Protein AF-A0A2D6MGB6-F1 (afdb_monomer_lite)

Structure (mmCIF, N/CA/C/O backbone):
data_AF-A0A2D6MGB6-F1
#
_entry.id   AF-A0A2D6MGB6-F1
#
loop_
_atom_site.group_PDB
_atom_site.id
_atom_site.type_symbol
_atom_site.label_atom_id
_atom_site.label_alt_id
_atom_site.label_comp_id
_atom_site.label_asym_id
_atom_site.label_entity_id
_atom_site.label_seq_id
_atom_site.pdbx_PDB_ins_code
_atom_site.Cartn_x
_atom_site.Cartn_y
_atom_site.Cartn_z
_atom_site.occupancy
_atom_site.B_iso_or_equiv
_atom_site.auth_seq_id
_atom_site.auth_comp_id
_atom_site.auth_asym_id
_atom_site.auth_atom_id
_atom_site.pdbx_PDB_model_num
ATOM 1 N N . MET A 1 1 ? 8.876 9.657 -14.699 1.00 86.25 1 MET A N 1
ATOM 2 C CA . MET A 1 1 ? 7.940 10.256 -13.731 1.00 86.25 1 MET A CA 1
ATOM 3 C C . MET A 1 1 ? 6.910 9.246 -13.276 1.00 86.25 1 MET A C 1
ATOM 5 O O . MET A 1 1 ? 6.260 8.621 -14.108 1.00 86.25 1 MET A O 1
ATOM 9 N N . ILE A 1 2 ? 6.767 9.109 -11.962 1.00 90.69 2 ILE A N 1
ATOM 10 C CA . ILE A 1 2 ? 5.766 8.272 -11.304 1.00 90.69 2 ILE A CA 1
ATOM 11 C C . ILE A 1 2 ? 4.717 9.184 -10.659 1.00 90.69 2 ILE A C 1
ATOM 13 O O . ILE A 1 2 ? 5.012 10.296 -10.217 1.00 90.69 2 ILE A O 1
ATOM 17 N N . GLU A 1 3 ? 3.475 8.726 -10.627 1.00 93.56 3 GLU A N 1
ATOM 18 C CA . GLU A 1 3 ? 2.348 9.400 -9.997 1.00 93.56 3 GLU A CA 1
ATOM 19 C C . GLU A 1 3 ? 1.870 8.583 -8.793 1.00 93.56 3 GLU A C 1
ATOM 21 O O . GLU A 1 3 ? 1.722 7.366 -8.899 1.00 93.56 3 GLU A O 1
ATOM 26 N N . LEU A 1 4 ? 1.596 9.245 -7.669 1.00 95.00 4 LEU A N 1
ATOM 27 C CA . LEU A 1 4 ? 0.911 8.663 -6.516 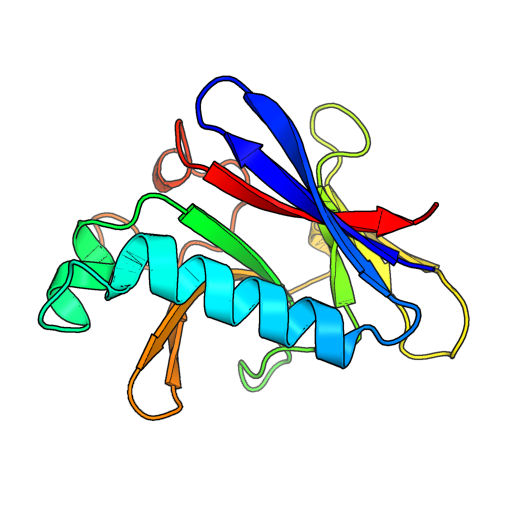1.00 95.00 4 LEU A CA 1
ATOM 28 C C . LEU A 1 4 ? -0.589 8.914 -6.653 1.00 95.00 4 LEU A C 1
ATOM 30 O O . LEU A 1 4 ? -1.030 10.049 -6.845 1.00 95.00 4 LEU A O 1
ATOM 34 N N . TRP A 1 5 ? -1.363 7.850 -6.515 1.00 94.81 5 TRP A N 1
ATOM 35 C CA . TRP A 1 5 ? -2.810 7.856 -6.614 1.00 94.81 5 TRP A CA 1
ATOM 36 C C . TRP A 1 5 ? -3.439 7.261 -5.359 1.00 94.81 5 TRP A C 1
ATOM 38 O O . TRP A 1 5 ? -2.858 6.396 -4.705 1.00 94.81 5 TRP A O 1
ATOM 48 N N . ILE A 1 6 ? -4.666 7.684 -5.076 1.00 94.44 6 ILE A N 1
ATOM 49 C CA . ILE A 1 6 ? -5.562 7.025 -4.129 1.00 94.44 6 ILE A CA 1
ATOM 50 C C . ILE A 1 6 ? -6.790 6.531 -4.874 1.00 94.44 6 ILE A C 1
ATOM 52 O O . ILE A 1 6 ? -7.286 7.204 -5.778 1.00 94.44 6 ILE A O 1
ATOM 56 N N . ARG A 1 7 ? -7.269 5.344 -4.512 1.00 92.62 7 ARG A N 1
ATOM 57 C CA . ARG A 1 7 ? -8.592 4.856 -4.886 1.00 92.62 7 ARG A CA 1
ATOM 58 C C . ARG A 1 7 ? -9.461 4.825 -3.644 1.00 92.62 7 ARG A C 1
ATOM 60 O O . ARG A 1 7 ? -9.036 4.258 -2.645 1.00 92.62 7 ARG A O 1
ATOM 67 N N . ASP A 1 8 ? -10.638 5.429 -3.715 1.00 90.25 8 ASP A N 1
ATOM 68 C CA . ASP A 1 8 ? -11.595 5.434 -2.613 1.00 90.25 8 ASP A CA 1
ATOM 69 C C . ASP A 1 8 ? -12.415 4.131 -2.532 1.00 90.25 8 ASP A C 1
ATOM 71 O O . ASP A 1 8 ? -12.342 3.251 -3.399 1.00 90.25 8 ASP A O 1
ATOM 75 N N . GLU A 1 9 ? -13.234 4.024 -1.486 1.00 86.44 9 GLU A N 1
ATOM 76 C CA . GLU A 1 9 ? -14.155 2.908 -1.232 1.00 86.44 9 GLU A CA 1
ATOM 77 C C . GLU A 1 9 ? -15.225 2.702 -2.326 1.00 86.44 9 GLU A C 1
ATOM 79 O O . GLU A 1 9 ? -15.753 1.596 -2.476 1.00 86.44 9 GLU A O 1
ATOM 84 N N . TYR A 1 10 ? -15.509 3.732 -3.132 1.00 85.69 10 TYR A N 1
ATOM 85 C CA . TYR A 1 10 ? -16.427 3.686 -4.280 1.00 85.69 10 TYR A CA 1
ATOM 86 C C . TYR A 1 10 ? -15.712 3.336 -5.590 1.00 85.69 10 TYR A C 1
ATOM 88 O O . TYR A 1 10 ? -16.338 3.215 -6.647 1.00 85.69 10 TYR A O 1
ATOM 96 N N . GLY A 1 11 ? -14.396 3.147 -5.532 1.00 84.25 11 GLY A N 1
ATOM 97 C CA . GLY A 1 11 ? -13.557 2.791 -6.654 1.00 84.25 11 GLY A CA 1
ATOM 98 C C . GLY A 1 11 ? -13.128 3.964 -7.533 1.00 84.25 11 GLY A C 1
ATOM 99 O O . GLY A 1 11 ? -12.523 3.696 -8.576 1.00 84.25 11 GLY A O 1
ATOM 100 N N . GLN A 1 12 ? -13.394 5.212 -7.142 1.00 87.94 12 GLN A N 1
ATOM 101 C CA . GLN A 1 12 ? -12.908 6.401 -7.840 1.00 87.94 12 GLN A CA 1
ATOM 102 C C . GLN A 1 12 ? -11.436 6.623 -7.514 1.00 87.94 12 GLN A C 1
ATOM 104 O O . GLN A 1 12 ? -11.017 6.474 -6.371 1.00 87.94 12 GLN A O 1
ATOM 109 N N . ALA A 1 13 ? -10.642 6.967 -8.528 1.00 91.25 13 ALA A N 1
ATOM 110 C CA . ALA A 1 13 ? -9.214 7.197 -8.367 1.00 91.25 13 ALA A CA 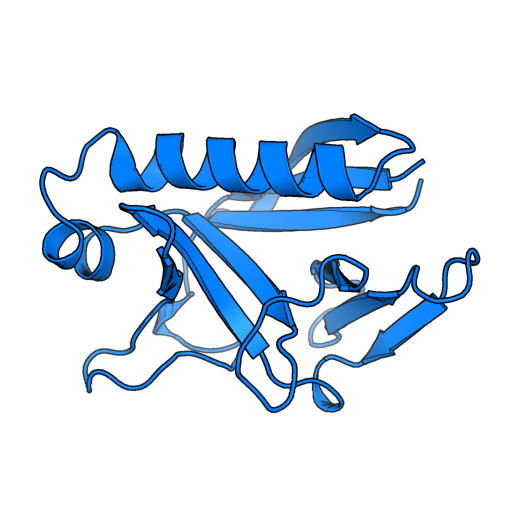1
ATOM 111 C C . ALA A 1 13 ? -8.864 8.669 -8.594 1.00 91.25 13 ALA A C 1
ATOM 113 O O . ALA A 1 13 ? -9.305 9.266 -9.578 1.00 91.25 13 ALA A O 1
ATOM 114 N N . SER A 1 14 ? -8.026 9.227 -7.726 1.00 92.81 14 SER A N 1
ATOM 115 C CA . SER A 1 14 ? -7.516 10.594 -7.831 1.00 92.81 14 SER A CA 1
ATOM 116 C C . SER A 1 14 ? -5.997 10.635 -7.663 1.00 92.81 14 SER A C 1
ATOM 118 O O . SER A 1 14 ? -5.394 9.765 -7.034 1.00 92.81 14 SER A O 1
ATOM 120 N N . ILE A 1 15 ? -5.372 11.637 -8.282 1.00 94.19 15 ILE A N 1
ATOM 121 C CA . ILE A 1 15 ? -3.930 11.879 -8.178 1.00 94.19 15 ILE A CA 1
ATOM 122 C C . ILE A 1 15 ? -3.676 12.669 -6.902 1.00 94.19 15 ILE A C 1
ATOM 124 O O . ILE A 1 15 ? -4.294 13.714 -6.704 1.00 94.19 15 ILE A O 1
ATOM 128 N N . ILE A 1 16 ? -2.737 12.198 -6.087 1.00 94.44 16 ILE A N 1
ATOM 129 C CA . ILE A 1 16 ? -2.229 12.935 -4.930 1.00 94.44 16 ILE A CA 1
ATOM 130 C C . ILE A 1 16 ? -1.011 13.757 -5.347 1.00 94.44 16 ILE A C 1
ATOM 132 O O . ILE A 1 16 ? -0.965 14.957 -5.096 1.00 94.44 16 ILE A O 1
ATOM 136 N N . ASP A 1 17 ? -0.031 13.127 -6.002 1.00 95.06 17 ASP A N 1
ATOM 137 C CA . ASP A 1 17 ? 1.239 13.781 -6.323 1.00 95.06 17 ASP A CA 1
ATOM 138 C C . ASP A 1 17 ? 1.972 13.131 -7.505 1.00 95.06 17 ASP A C 1
ATOM 140 O O . ASP A 1 17 ? 1.579 12.071 -7.996 1.00 95.06 17 ASP A O 1
ATOM 144 N N . ARG A 1 18 ? 3.050 13.769 -7.975 1.00 94.19 18 ARG A N 1
ATOM 145 C CA . ARG A 1 18 ? 3.908 13.292 -9.067 1.00 94.19 18 ARG A CA 1
ATOM 146 C C . ARG A 1 18 ? 5.372 13.619 -8.776 1.00 94.19 18 ARG A C 1
ATOM 148 O O . ARG A 1 18 ? 5.684 14.730 -8.362 1.00 94.19 18 ARG A O 1
ATOM 155 N N . SER A 1 19 ? 6.277 12.679 -9.034 1.00 91.00 19 SER A N 1
ATOM 156 C CA . SER A 1 19 ? 7.719 12.875 -8.833 1.00 91.00 19 SER A CA 1
ATOM 157 C C . SER A 1 19 ? 8.544 11.951 -9.725 1.00 91.00 19 SER A C 1
ATOM 159 O O . SER A 1 19 ? 8.080 10.891 -10.147 1.00 91.00 19 SER A O 1
ATOM 161 N N . ASP A 1 20 ? 9.794 12.333 -9.971 1.00 87.88 20 ASP A N 1
ATOM 162 C CA . ASP A 1 20 ? 10.825 11.441 -10.513 1.00 87.88 20 ASP A CA 1
ATOM 163 C C . ASP A 1 20 ? 11.635 10.739 -9.410 1.00 87.88 20 ASP A C 1
ATOM 165 O O . ASP A 1 20 ? 12.413 9.844 -9.718 1.00 87.88 20 ASP A O 1
ATOM 169 N N . ASP A 1 21 ? 11.434 11.113 -8.140 1.00 88.44 21 ASP A N 1
ATOM 170 C CA . ASP A 1 21 ? 12.003 10.443 -6.964 1.00 88.44 21 ASP A CA 1
ATOM 171 C C . ASP A 1 21 ? 10.957 9.507 -6.312 1.00 88.44 21 ASP A C 1
ATOM 173 O O . ASP A 1 21 ? 10.029 9.993 -5.646 1.00 88.44 21 ASP A O 1
ATOM 177 N N . PRO A 1 22 ? 11.100 8.176 -6.472 1.00 83.56 22 PRO A N 1
ATOM 178 C CA . PRO A 1 22 ? 10.234 7.166 -5.861 1.00 83.56 22 PRO A CA 1
ATOM 179 C C . PRO A 1 22 ? 10.210 7.236 -4.336 1.00 83.56 22 PRO A C 1
ATOM 181 O O . PRO A 1 22 ? 9.155 7.073 -3.727 1.00 83.56 22 PRO A O 1
ATOM 184 N N . SER A 1 23 ? 11.356 7.528 -3.713 1.00 87.12 23 SER A N 1
ATOM 185 C CA . SER A 1 23 ? 11.470 7.589 -2.254 1.00 87.12 23 SER A CA 1
ATOM 186 C C . SER A 1 23 ? 10.673 8.763 -1.694 1.00 87.12 23 SER A C 1
ATOM 188 O O . SER A 1 23 ? 10.016 8.636 -0.661 1.00 87.12 23 SER A O 1
ATOM 190 N N . ALA A 1 24 ? 10.681 9.905 -2.387 1.00 89.88 24 ALA A N 1
ATOM 191 C CA . ALA A 1 24 ? 9.854 11.050 -2.020 1.00 89.88 24 ALA A CA 1
ATOM 192 C C . ALA A 1 24 ? 8.353 10.744 -2.141 1.00 89.88 24 ALA A C 1
ATOM 194 O O . ALA A 1 24 ? 7.585 11.136 -1.264 1.00 89.88 24 ALA A O 1
ATOM 195 N N . LEU A 1 25 ? 7.924 10.028 -3.188 1.00 91.12 25 LEU A N 1
ATOM 196 C CA . LEU A 1 25 ? 6.519 9.626 -3.332 1.00 91.12 25 LEU A CA 1
ATOM 197 C C . LEU A 1 25 ? 6.099 8.600 -2.284 1.00 91.12 25 LEU A C 1
ATOM 199 O O . LEU A 1 25 ? 4.989 8.696 -1.771 1.00 91.12 25 LEU A O 1
ATOM 203 N N . PHE A 1 26 ? 6.975 7.655 -1.938 1.00 91.38 26 PHE A N 1
ATOM 204 C CA . PHE A 1 26 ? 6.703 6.701 -0.868 1.00 91.38 26 PHE A CA 1
ATOM 205 C C . PHE A 1 26 ? 6.518 7.413 0.477 1.00 91.38 26 PHE A C 1
ATOM 207 O O . PHE A 1 26 ? 5.563 7.126 1.189 1.00 91.38 26 PHE A O 1
ATOM 214 N N . ARG A 1 27 ? 7.368 8.400 0.801 1.00 91.88 27 ARG A N 1
ATOM 215 C CA . ARG A 1 27 ? 7.188 9.233 2.005 1.00 91.88 27 ARG A CA 1
ATOM 216 C C . ARG A 1 27 ? 5.841 9.950 2.000 1.00 91.88 27 ARG A C 1
ATOM 218 O O . ARG A 1 27 ? 5.110 9.824 2.966 1.00 91.88 27 ARG A O 1
ATOM 225 N N . LYS A 1 28 ? 5.459 10.581 0.885 1.00 93.44 28 LYS A N 1
ATOM 226 C CA . LYS A 1 28 ? 4.134 11.215 0.755 1.00 93.44 28 LYS A CA 1
ATOM 227 C C . LYS A 1 28 ? 2.979 10.225 0.901 1.00 93.44 28 LYS A C 1
ATOM 229 O O . LYS A 1 28 ? 1.932 10.581 1.427 1.00 93.44 28 LYS A O 1
ATOM 234 N N . ALA A 1 29 ? 3.150 8.993 0.423 1.00 93.94 29 ALA A N 1
ATOM 235 C CA . ALA A 1 29 ? 2.164 7.940 0.622 1.00 93.94 29 ALA A CA 1
ATOM 236 C C . ALA A 1 29 ? 2.040 7.575 2.109 1.00 93.94 29 ALA A C 1
ATOM 238 O O . ALA A 1 29 ? 0.925 7.435 2.598 1.00 93.94 29 ALA A O 1
ATOM 239 N N . MET A 1 30 ? 3.160 7.485 2.833 1.00 93.00 30 MET A N 1
ATOM 240 C CA . MET A 1 30 ? 3.162 7.260 4.280 1.00 93.00 30 MET A CA 1
ATOM 241 C C . MET A 1 30 ? 2.521 8.417 5.044 1.00 93.00 30 MET A C 1
ATOM 243 O O . MET A 1 30 ? 1.610 8.156 5.820 1.00 93.00 30 MET A O 1
ATOM 247 N N . ASP A 1 31 ? 2.905 9.664 4.755 1.00 92.12 31 ASP A N 1
ATOM 248 C CA . ASP A 1 31 ? 2.291 10.858 5.352 1.00 92.12 31 ASP A CA 1
ATOM 249 C C . ASP A 1 31 ? 0.765 10.816 5.155 1.00 92.12 31 ASP A C 1
ATOM 251 O O . ASP A 1 31 ? -0.008 11.002 6.089 1.00 92.12 31 ASP A O 1
ATOM 255 N N . LYS A 1 32 ? 0.310 10.441 3.951 1.00 92.25 32 LYS A N 1
ATOM 256 C CA . LYS A 1 32 ? -1.119 10.311 3.655 1.00 92.25 32 LYS A CA 1
ATOM 257 C C . LYS A 1 32 ? -1.810 9.189 4.438 1.00 92.25 32 LYS A C 1
ATOM 259 O O . LYS A 1 32 ? -2.978 9.340 4.786 1.00 92.25 32 LYS A O 1
ATOM 264 N N . LEU A 1 33 ? -1.146 8.057 4.676 1.00 91.31 33 LEU A N 1
ATOM 265 C CA . LEU A 1 33 ? -1.695 6.992 5.526 1.00 91.31 33 LEU A CA 1
ATOM 266 C C . LEU A 1 33 ? -1.824 7.452 6.975 1.00 91.31 33 LEU A C 1
ATOM 268 O O . LEU A 1 33 ? -2.812 7.125 7.626 1.00 91.31 33 LEU A O 1
ATOM 272 N N . GLU A 1 34 ? -0.833 8.190 7.467 1.00 89.31 34 GLU A N 1
ATOM 273 C CA . GLU A 1 34 ? -0.831 8.735 8.821 1.00 89.31 34 GLU A CA 1
ATOM 274 C C . GLU A 1 34 ? -1.956 9.765 8.993 1.00 89.31 34 GLU A C 1
ATOM 276 O O . GLU A 1 34 ? -2.748 9.641 9.925 1.00 89.31 34 GLU A O 1
ATOM 281 N N . ASP A 1 35 ? -2.135 10.676 8.036 1.00 88.62 35 ASP A N 1
ATOM 282 C CA . ASP A 1 35 ? -3.251 11.630 8.037 1.00 88.62 35 ASP A CA 1
ATOM 283 C C . ASP A 1 35 ? -4.626 10.931 8.053 1.00 88.62 35 ASP A C 1
ATOM 285 O O . ASP A 1 35 ? -5.553 11.354 8.741 1.00 88.62 35 ASP A O 1
ATOM 289 N N . GLU A 1 36 ? -4.792 9.852 7.280 1.00 87.12 36 GLU A N 1
ATOM 290 C CA . GLU A 1 36 ? -6.080 9.152 7.165 1.00 87.12 36 GLU A CA 1
ATOM 291 C C . GLU A 1 36 ? -6.383 8.248 8.370 1.00 87.12 36 GLU A C 1
ATOM 293 O O . GLU A 1 36 ? -7.541 8.127 8.776 1.00 87.12 36 GLU A O 1
ATOM 298 N N . ASN A 1 37 ? -5.365 7.592 8.936 1.00 87.56 37 ASN A N 1
ATOM 299 C CA . ASN A 1 37 ? -5.559 6.531 9.928 1.00 87.56 37 ASN A CA 1
ATOM 300 C C . ASN A 1 37 ? -5.109 6.903 11.345 1.00 87.56 37 ASN A C 1
ATOM 302 O O . ASN A 1 37 ? -5.661 6.368 12.306 1.00 87.56 37 ASN A O 1
ATOM 306 N N . LEU A 1 38 ? -4.096 7.759 11.487 1.00 77.19 38 LEU A N 1
ATOM 307 C CA . LEU A 1 38 ? -3.425 8.046 12.759 1.00 77.19 38 LEU A CA 1
ATOM 308 C C . LEU A 1 38 ? -3.805 9.408 13.342 1.00 77.19 38 LEU A C 1
ATOM 310 O O . LEU A 1 38 ? -3.820 9.539 14.562 1.00 77.19 38 LEU A O 1
ATOM 314 N N . ASP A 1 39 ? -4.219 10.374 12.520 1.00 68.69 39 ASP A N 1
ATOM 315 C CA . ASP A 1 39 ? -4.620 11.711 12.994 1.00 68.69 39 ASP A CA 1
ATOM 316 C C . ASP A 1 39 ? -5.842 11.665 13.949 1.00 68.69 39 ASP A C 1
ATOM 318 O O . ASP A 1 39 ? -6.050 12.554 14.773 1.00 68.69 39 ASP A O 1
ATOM 322 N N . ASN A 1 40 ? -6.618 10.569 13.909 1.00 57.53 40 ASN A N 1
ATOM 323 C CA . ASN A 1 40 ? -7.741 10.293 14.818 1.00 57.53 40 ASN A CA 1
ATOM 324 C C . ASN A 1 40 ? -7.497 9.153 15.832 1.00 57.53 40 ASN A C 1
ATOM 326 O O . ASN A 1 40 ? -8.371 8.901 16.666 1.00 57.53 40 ASN A O 1
ATOM 330 N N . ALA A 1 41 ? -6.370 8.435 15.772 1.00 58.28 41 ALA A N 1
ATOM 331 C CA . ALA A 1 41 ? -6.108 7.270 16.620 1.00 58.28 41 ALA A CA 1
ATOM 332 C C . ALA A 1 41 ? -5.087 7.617 17.714 1.00 58.28 41 ALA A C 1
ATOM 334 O O . ALA A 1 41 ? -3.949 7.974 17.429 1.00 58.28 41 ALA A O 1
ATOM 335 N N . LEU A 1 42 ? -5.470 7.488 18.988 1.00 56.75 42 LEU A N 1
ATOM 336 C CA . LEU A 1 42 ? -4.599 7.819 20.124 1.00 56.75 42 LEU A CA 1
ATOM 337 C C . LEU A 1 42 ? -3.526 6.740 20.366 1.00 56.75 42 LEU A C 1
ATOM 339 O O . LEU A 1 42 ? -2.582 6.978 21.121 1.00 56.75 42 LEU A O 1
ATOM 343 N N . THR A 1 43 ? -3.659 5.553 19.755 1.00 66.25 43 THR A N 1
ATOM 344 C CA . THR A 1 43 ? -2.740 4.413 19.918 1.00 66.25 43 THR A CA 1
ATOM 345 C C . THR A 1 43 ? -2.613 3.535 18.659 1.00 66.25 43 THR A C 1
ATOM 347 O O . THR A 1 43 ? -3.524 3.449 17.829 1.00 66.25 43 THR A O 1
ATOM 350 N N . ALA A 1 44 ? -1.505 2.788 18.546 1.00 65.94 44 ALA A N 1
ATOM 351 C CA . ALA A 1 44 ? -1.305 1.788 17.487 1.00 65.94 44 ALA A CA 1
ATOM 352 C C . ALA A 1 44 ? -2.400 0.699 17.482 1.00 65.94 44 ALA A C 1
ATOM 354 O O . ALA A 1 44 ? -2.824 0.250 16.420 1.00 65.94 44 ALA A O 1
ATOM 355 N N . GLU A 1 45 ? -2.916 0.312 18.654 1.00 69.75 45 GLU A N 1
ATOM 356 C CA . GLU A 1 45 ? -3.983 -0.692 18.763 1.00 69.75 45 GLU A CA 1
ATOM 357 C C . GLU A 1 45 ? -5.333 -0.179 18.226 1.00 69.75 45 GLU A C 1
ATOM 359 O O . GLU A 1 45 ? -6.112 -0.946 17.654 1.00 69.75 45 GLU A O 1
ATOM 364 N N . GLU A 1 46 ? -5.624 1.115 18.379 1.00 67.56 46 GLU A N 1
ATOM 365 C CA . GLU A 1 46 ? -6.802 1.738 17.763 1.00 67.56 46 GLU A CA 1
ATOM 366 C C . GLU A 1 46 ? -6.653 1.844 16.249 1.00 67.56 46 GLU A C 1
ATOM 368 O O . GLU A 1 46 ? -7.607 1.569 15.521 1.00 67.56 46 GLU A O 1
ATOM 373 N N . THR A 1 47 ? -5.445 2.155 15.779 1.00 68.25 47 THR A N 1
ATOM 374 C CA . THR A 1 47 ? -5.123 2.213 14.348 1.00 68.25 47 THR A CA 1
ATOM 375 C C . THR A 1 47 ? -5.309 0.851 13.688 1.00 68.25 47 THR A C 1
ATOM 377 O O . THR A 1 47 ? -5.912 0.766 12.625 1.00 68.25 47 THR A O 1
ATOM 380 N N . GLU A 1 48 ? -4.890 -0.241 14.341 1.00 68.19 48 GLU A N 1
ATOM 381 C CA . GLU A 1 48 ? -5.106 -1.609 13.842 1.00 68.19 48 GLU A CA 1
ATOM 382 C C . GLU A 1 48 ? -6.596 -1.968 13.686 1.00 68.19 48 GLU A C 1
ATOM 384 O O . GLU A 1 48 ? -6.938 -2.822 12.864 1.00 68.19 48 GLU A O 1
ATOM 389 N N . LYS A 1 49 ? -7.493 -1.322 14.442 1.00 71.31 49 LYS A N 1
ATOM 390 C CA . LYS A 1 49 ? -8.939 -1.602 14.420 1.00 71.31 49 LYS A CA 1
ATOM 391 C C . LYS A 1 49 ? -9.738 -0.642 13.533 1.00 71.31 49 LYS A C 1
ATOM 393 O O . LYS A 1 49 ? -10.741 -1.069 12.965 1.00 71.31 49 LYS A O 1
ATOM 398 N N . ASN A 1 50 ? -9.315 0.617 13.411 1.00 78.94 50 ASN A N 1
ATOM 399 C CA . ASN A 1 50 ? -10.126 1.708 12.852 1.00 78.94 50 ASN A CA 1
ATOM 400 C C . ASN A 1 50 ? -9.511 2.392 11.619 1.00 78.94 50 ASN A C 1
ATOM 402 O O . ASN A 1 50 ? -9.825 3.541 11.330 1.00 78.94 50 ASN A O 1
ATOM 406 N N . TRP A 1 51 ? -8.659 1.699 10.872 1.00 89.12 51 TRP A N 1
ATOM 407 C CA . TRP A 1 51 ? -8.068 2.228 9.642 1.00 89.12 51 TRP A CA 1
ATOM 408 C C . TRP A 1 51 ? -9.073 2.262 8.475 1.00 89.12 51 TRP A C 1
ATOM 410 O O . TRP A 1 51 ? -9.975 1.421 8.356 1.00 89.12 51 TRP A O 1
ATOM 420 N N . THR A 1 52 ? -8.908 3.232 7.582 1.00 89.69 52 THR A N 1
ATOM 421 C CA . THR A 1 52 ? -9.741 3.485 6.391 1.00 89.69 52 THR A CA 1
ATOM 422 C C . THR A 1 52 ? -8.942 3.382 5.094 1.00 89.69 52 THR A C 1
ATOM 424 O O . THR A 1 52 ? -9.514 3.052 4.053 1.00 89.69 52 THR A O 1
ATOM 427 N N . CYS A 1 53 ? -7.627 3.608 5.163 1.00 92.19 53 CYS A N 1
ATOM 428 C CA . CYS A 1 53 ? -6.724 3.624 4.020 1.00 92.19 53 CYS A CA 1
ATOM 429 C C . CYS A 1 53 ? -5.560 2.640 4.207 1.00 92.19 53 CYS A C 1
ATOM 431 O O . CYS A 1 53 ? -5.084 2.452 5.326 1.00 92.19 53 CYS A O 1
ATOM 433 N N . TYR A 1 54 ? -5.077 2.021 3.128 1.00 94.56 54 TYR A N 1
ATOM 434 C CA . TYR A 1 54 ? -3.879 1.177 3.170 1.00 94.56 54 TYR A CA 1
ATOM 435 C C . TYR A 1 54 ? -2.976 1.347 1.943 1.00 94.56 54 TYR A C 1
ATOM 437 O O . TYR A 1 54 ? -3.397 1.820 0.888 1.00 94.56 54 TYR A O 1
ATOM 445 N N . LEU A 1 55 ? -1.719 0.926 2.069 1.00 95.25 55 LEU A N 1
ATOM 446 C CA . LEU A 1 55 ? -0.753 0.860 0.976 1.00 95.25 55 LEU A CA 1
ATOM 447 C C . LEU A 1 55 ? -0.163 -0.550 0.885 1.00 95.25 55 LEU A C 1
ATOM 449 O O . LEU A 1 55 ? 0.505 -0.989 1.823 1.00 95.25 55 LEU A O 1
ATOM 453 N N . PRO A 1 56 ? -0.357 -1.260 -0.234 1.00 95.00 56 PRO A N 1
ATOM 454 C CA . PRO A 1 56 ? 0.369 -2.493 -0.490 1.00 95.00 56 PRO A CA 1
ATOM 455 C C . PRO A 1 56 ? 1.853 -2.227 -0.710 1.00 95.00 56 PRO A C 1
ATOM 457 O O . PRO A 1 56 ? 2.232 -1.379 -1.520 1.00 95.00 56 PRO A O 1
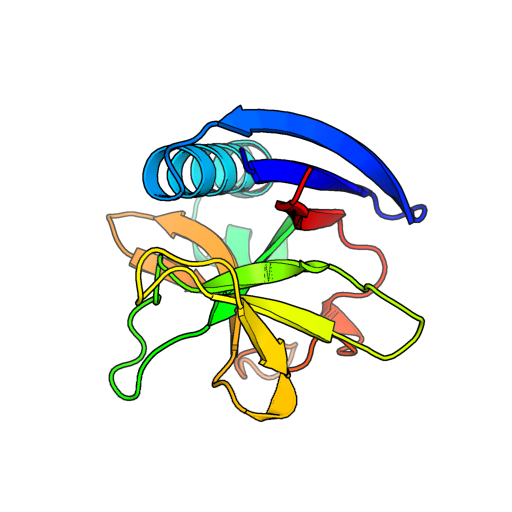ATOM 460 N N . VAL A 1 57 ? 2.685 -3.000 -0.025 1.00 94.88 57 VAL A N 1
ATOM 461 C CA . VAL A 1 57 ? 4.139 -2.974 -0.172 1.00 94.88 57 VAL A CA 1
ATOM 462 C C . VAL A 1 57 ? 4.671 -4.391 -0.293 1.00 94.88 57 VAL A C 1
ATOM 464 O O . VAL A 1 57 ? 4.103 -5.325 0.280 1.00 94.88 57 VAL A O 1
ATOM 467 N N . SER A 1 58 ? 5.777 -4.549 -1.013 1.00 94.75 58 SER A N 1
ATOM 468 C CA . SER A 1 58 ? 6.552 -5.781 -0.942 1.00 94.75 58 SER A CA 1
ATOM 469 C C . SER A 1 58 ? 7.598 -5.690 0.157 1.00 94.75 58 SER A C 1
ATOM 471 O O . SER A 1 58 ? 8.177 -4.619 0.375 1.00 94.75 58 SER A O 1
ATOM 473 N N . VAL A 1 59 ? 7.870 -6.818 0.798 1.00 93.81 59 VAL A N 1
ATOM 474 C CA . VAL A 1 59 ? 8.908 -6.945 1.817 1.00 93.81 59 VAL A CA 1
ATOM 475 C C . VAL A 1 59 ? 9.960 -7.970 1.419 1.00 93.81 59 VAL A C 1
ATOM 477 O O . VAL A 1 59 ? 9.707 -8.846 0.592 1.00 93.81 59 VAL A O 1
ATOM 480 N N . ASP A 1 60 ? 11.151 -7.843 1.993 1.00 92.50 60 ASP A N 1
ATOM 481 C CA . ASP A 1 60 ? 12.213 -8.833 1.854 1.00 92.50 60 ASP A CA 1
ATOM 482 C C . ASP A 1 60 ? 12.052 -10.000 2.852 1.00 92.50 60 ASP A C 1
ATOM 484 O O . ASP A 1 60 ? 11.129 -10.035 3.671 1.00 92.50 60 ASP A O 1
ATOM 488 N N . GLY A 1 61 ? 12.982 -10.961 2.816 1.00 87.25 61 GLY A N 1
ATOM 489 C CA . GLY A 1 61 ? 12.979 -12.113 3.727 1.00 87.25 61 GLY A CA 1
ATOM 490 C C . GLY A 1 61 ? 13.177 -11.765 5.211 1.00 87.25 61 GLY A C 1
ATOM 491 O O . GLY A 1 61 ? 12.942 -12.619 6.067 1.00 87.25 61 GLY A O 1
ATOM 492 N N . SER A 1 62 ? 13.589 -10.534 5.526 1.00 87.94 62 SER A N 1
ATOM 493 C CA . SER A 1 62 ? 13.684 -9.999 6.891 1.00 87.94 62 SER A CA 1
ATOM 494 C C . SER A 1 62 ? 12.387 -9.300 7.318 1.00 87.94 62 SER A C 1
ATOM 496 O O . SER A 1 62 ? 12.162 -9.069 8.507 1.00 87.94 62 SER A O 1
ATOM 498 N N . GLY A 1 63 ? 11.499 -9.009 6.364 1.00 85.62 63 GLY A N 1
ATOM 499 C CA . GLY A 1 63 ? 10.262 -8.274 6.575 1.00 85.62 63 GLY A CA 1
ATOM 500 C C . GLY A 1 63 ? 10.399 -6.761 6.419 1.00 85.62 63 GLY A C 1
ATOM 501 O O . GLY A 1 63 ? 9.457 -6.053 6.791 1.00 85.62 63 GLY A O 1
ATOM 502 N N . ASP A 1 64 ? 11.526 -6.283 5.892 1.00 90.00 64 ASP A N 1
ATOM 503 C CA . ASP A 1 64 ? 11.769 -4.874 5.605 1.00 90.00 64 ASP A CA 1
ATOM 504 C C . ASP A 1 64 ? 11.133 -4.479 4.270 1.00 90.00 64 ASP A C 1
ATOM 506 O O . ASP A 1 64 ? 11.077 -5.264 3.325 1.00 90.00 64 ASP A O 1
ATOM 510 N N . VAL A 1 65 ? 10.624 -3.248 4.191 1.00 91.19 65 VAL A N 1
ATOM 511 C CA . VAL A 1 65 ? 9.951 -2.735 2.989 1.00 91.19 65 VAL A CA 1
ATOM 512 C C . VAL A 1 65 ? 10.968 -2.467 1.881 1.00 91.19 65 VAL A C 1
ATOM 514 O O . VAL A 1 65 ? 11.926 -1.723 2.086 1.00 91.19 65 VAL A O 1
ATOM 517 N N . ILE A 1 66 ? 10.706 -3.003 0.688 1.00 91.88 66 ILE A N 1
ATOM 518 C CA . ILE A 1 66 ? 11.507 -2.752 -0.517 1.00 91.88 66 ILE A CA 1
ATOM 519 C C . ILE A 1 66 ? 10.948 -1.506 -1.217 1.00 91.88 66 ILE A C 1
ATOM 521 O O . ILE A 1 66 ? 9.893 -1.562 -1.847 1.00 91.88 66 ILE A O 1
ATOM 525 N N . LEU A 1 67 ? 11.634 -0.367 -1.086 1.00 88.75 67 LEU A N 1
ATOM 526 C CA . LEU A 1 67 ? 11.159 0.939 -1.577 1.00 88.75 67 LEU A CA 1
ATOM 527 C C . LEU A 1 67 ? 11.195 1.059 -3.107 1.00 88.75 67 LEU A C 1
ATOM 529 O O . LEU A 1 67 ? 10.496 1.887 -3.690 1.00 88.75 67 LEU A O 1
ATOM 533 N N . GLU A 1 68 ? 12.010 0.235 -3.757 1.00 89.69 68 GLU A N 1
ATOM 534 C CA . GLU A 1 68 ? 12.156 0.156 -5.207 1.00 89.69 68 GLU A CA 1
ATOM 535 C C . GLU A 1 68 ? 10.973 -0.551 -5.878 1.00 89.69 68 GLU A C 1
ATOM 537 O O . GLU A 1 68 ? 10.822 -0.465 -7.097 1.00 89.69 68 GLU A O 1
ATOM 542 N N . HIS A 1 69 ? 10.139 -1.238 -5.095 1.00 92.19 69 HIS A N 1
ATOM 543 C CA . HIS A 1 69 ? 8.938 -1.913 -5.557 1.00 92.19 69 HIS A CA 1
ATOM 544 C C . HIS A 1 69 ? 7.705 -1.087 -5.186 1.00 92.19 69 HIS A C 1
ATOM 546 O O . HIS A 1 69 ? 7.265 -1.043 -4.036 1.00 92.19 69 HIS A O 1
ATOM 552 N N . LEU A 1 70 ? 7.079 -0.477 -6.189 1.00 91.75 70 LEU A N 1
ATOM 553 C CA . LEU A 1 70 ? 5.897 0.359 -6.006 1.00 91.75 70 LEU A CA 1
ATOM 554 C C . LEU A 1 70 ? 4.641 -0.344 -6.508 1.00 91.75 70 LEU A C 1
ATOM 556 O O . LEU A 1 70 ? 4.523 -0.639 -7.697 1.00 91.75 70 LEU A O 1
ATOM 560 N N . TYR A 1 71 ? 3.671 -0.578 -5.626 1.00 92.69 71 TYR A N 1
ATOM 561 C CA . TYR A 1 71 ? 2.420 -1.222 -6.019 1.00 92.69 71 TYR A CA 1
ATOM 562 C C . TYR A 1 71 ? 1.686 -0.389 -7.067 1.00 92.69 71 TYR A C 1
ATOM 564 O O . TYR A 1 71 ? 1.322 0.758 -6.810 1.00 92.69 71 TYR A O 1
ATOM 572 N N . SER A 1 72 ? 1.440 -0.958 -8.246 1.00 89.88 72 SER A N 1
ATOM 573 C CA . SER A 1 72 ? 0.949 -0.184 -9.388 1.00 89.88 72 SER A CA 1
ATOM 574 C C . SER A 1 72 ? -0.578 -0.130 -9.524 1.00 89.88 72 SER A C 1
ATOM 576 O O . SER A 1 72 ? -1.133 0.425 -10.478 1.00 89.88 72 SER A O 1
ATOM 578 N N . GLY A 1 73 ? -1.276 -0.703 -8.541 1.00 84.25 73 GLY A N 1
ATOM 579 C CA . GLY A 1 73 ? -2.712 -0.911 -8.601 1.00 84.25 73 GLY A CA 1
ATOM 580 C C . GLY A 1 73 ? -3.075 -2.122 -9.459 1.00 84.25 73 GLY A C 1
ATOM 581 O O . GLY A 1 73 ? -2.249 -2.969 -9.793 1.00 84.25 73 GLY A O 1
ATOM 582 N N . SER A 1 74 ? -4.354 -2.207 -9.811 1.00 70.81 74 SER A N 1
ATOM 583 C CA . SER A 1 74 ? -4.844 -3.211 -10.750 1.00 70.81 74 SER A CA 1
ATOM 584 C C . SER A 1 74 ? -4.714 -2.665 -12.171 1.00 70.81 74 SER A C 1
ATOM 586 O O . SER A 1 74 ? -5.415 -1.725 -12.551 1.00 70.81 74 SER A O 1
ATOM 588 N N . SER A 1 75 ? -3.814 -3.253 -12.957 1.00 56.31 75 SER A N 1
ATOM 589 C CA . SER A 1 75 ? -3.665 -2.963 -14.389 1.00 56.31 75 SER A CA 1
ATOM 590 C C . SER A 1 75 ? -4.775 -3.621 -15.228 1.00 56.31 75 SER A C 1
ATOM 592 O O . SER A 1 75 ? -5.085 -3.178 -16.334 1.00 56.31 75 SER A O 1
ATOM 594 N N . SER A 1 76 ? -5.413 -4.671 -14.701 1.00 55.22 76 SER A N 1
ATOM 595 C CA . SER A 1 76 ? -6.600 -5.359 -15.237 1.00 55.22 76 SER A CA 1
ATOM 596 C C . SER A 1 76 ? -7.298 -6.135 -14.109 1.00 55.22 76 SER A C 1
ATOM 598 O O . SER A 1 76 ? -6.621 -6.484 -13.140 1.00 55.22 76 SER A O 1
ATOM 600 N N . PRO A 1 77 ? -8.605 -6.460 -14.202 1.00 54.09 77 PRO A N 1
ATOM 601 C CA . PRO A 1 77 ? -9.299 -7.220 -13.161 1.00 54.09 77 PRO A CA 1
ATOM 602 C C . PRO A 1 77 ? -8.540 -8.504 -12.795 1.00 54.09 77 PRO A C 1
ATOM 604 O O . PRO A 1 77 ? -8.291 -9.342 -13.659 1.00 54.09 77 PRO A O 1
ATOM 607 N N . GLY A 1 78 ? -8.139 -8.636 -11.527 1.00 57.44 78 GLY A N 1
ATOM 608 C CA . GLY A 1 78 ? -7.392 -9.794 -11.022 1.00 57.44 78 GLY A CA 1
ATOM 609 C C . GLY A 1 78 ? -5.895 -9.826 -11.355 1.00 57.44 78 GLY A C 1
ATOM 610 O O . GLY A 1 78 ? -5.224 -10.775 -10.965 1.00 57.44 78 GLY A O 1
ATOM 611 N N . ARG A 1 79 ? -5.350 -8.813 -12.043 1.00 69.50 79 ARG A N 1
ATOM 612 C CA . ARG A 1 79 ? -3.908 -8.667 -12.276 1.00 69.50 79 ARG A CA 1
ATOM 613 C C . ARG A 1 79 ? -3.363 -7.509 -11.451 1.00 69.50 79 ARG A C 1
ATOM 615 O O . ARG A 1 79 ? -3.738 -6.355 -11.666 1.00 69.50 79 ARG A O 1
ATOM 622 N N . TYR A 1 80 ? -2.471 -7.859 -10.534 1.00 80.69 80 TYR A N 1
ATOM 623 C CA . TYR A 1 80 ? -1.772 -6.946 -9.646 1.00 80.69 80 TYR A CA 1
ATOM 624 C C . TYR A 1 80 ? -0.274 -7.023 -9.933 1.00 80.69 80 TYR A C 1
ATOM 626 O O . TYR A 1 80 ? 0.295 -8.113 -10.050 1.00 80.69 80 TYR A O 1
ATOM 634 N N . ASP A 1 81 ? 0.358 -5.867 -10.072 1.00 89.25 81 ASP A N 1
ATOM 635 C CA . ASP A 1 81 ? 1.777 -5.761 -10.379 1.00 89.25 81 ASP A CA 1
ATOM 636 C C . ASP A 1 81 ? 2.433 -4.617 -9.609 1.00 89.25 81 ASP A C 1
ATOM 638 O O . ASP A 1 81 ? 1.798 -3.617 -9.265 1.00 89.25 81 ASP A O 1
ATOM 642 N N . PHE A 1 82 ? 3.723 -4.780 -9.342 1.00 91.19 82 PHE A N 1
ATOM 643 C CA . PHE A 1 82 ? 4.595 -3.744 -8.809 1.00 91.19 82 PHE A CA 1
ATOM 644 C C . PHE A 1 82 ? 5.447 -3.170 -9.939 1.00 91.19 82 PHE A C 1
ATOM 646 O O . PHE A 1 82 ? 5.921 -3.909 -10.800 1.00 91.19 82 PHE A O 1
ATOM 653 N N . ILE A 1 83 ? 5.641 -1.856 -9.933 1.00 90.31 83 ILE A N 1
ATOM 654 C CA . ILE A 1 83 ? 6.701 -1.188 -10.681 1.00 90.31 83 ILE A CA 1
ATOM 655 C C . ILE A 1 83 ? 8.006 -1.465 -9.937 1.00 90.31 83 ILE A C 1
ATOM 657 O O . ILE A 1 83 ? 8.114 -1.133 -8.760 1.00 90.31 83 ILE A O 1
ATOM 661 N N . ASP A 1 84 ? 8.972 -2.064 -10.619 1.00 91.00 84 ASP A N 1
ATOM 662 C CA . ASP A 1 84 ? 10.317 -2.302 -10.104 1.00 91.00 84 ASP A CA 1
ATOM 663 C C . ASP A 1 84 ? 11.293 -1.287 -10.694 1.00 91.00 84 ASP A C 1
ATOM 665 O O . ASP A 1 84 ? 11.360 -1.111 -11.913 1.00 91.00 84 ASP A O 1
ATOM 669 N N . LEU A 1 85 ? 12.021 -0.619 -9.800 1.00 87.75 85 LEU A N 1
ATOM 670 C CA . LEU A 1 85 ? 12.981 0.441 -10.098 1.00 87.75 85 LEU A CA 1
ATOM 671 C C . LEU A 1 85 ? 14.415 0.084 -9.681 1.00 87.75 85 LEU A C 1
ATOM 673 O O . LEU A 1 85 ? 15.314 0.914 -9.825 1.00 87.75 85 LEU A O 1
ATOM 677 N N . SER A 1 86 ? 14.655 -1.141 -9.202 1.00 85.62 86 SER A N 1
ATOM 678 C CA . SER A 1 86 ? 15.950 -1.590 -8.664 1.00 85.62 86 SER A CA 1
ATOM 679 C C . SER A 1 86 ? 17.108 -1.455 -9.660 1.00 85.62 86 SER A C 1
ATOM 681 O O . SER A 1 86 ? 18.241 -1.160 -9.284 1.00 85.62 86 SER A O 1
ATOM 683 N N . ASN A 1 87 ? 16.817 -1.611 -10.952 1.00 81.06 87 ASN A N 1
ATOM 684 C CA . ASN A 1 87 ? 17.808 -1.600 -12.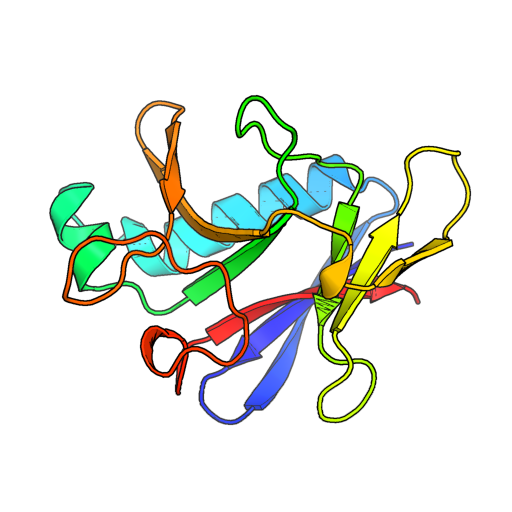027 1.00 81.06 87 ASN A CA 1
ATOM 685 C C . ASN A 1 87 ? 17.891 -0.258 -12.778 1.00 81.06 87 ASN A C 1
ATOM 687 O O . ASN A 1 87 ? 18.470 -0.197 -13.864 1.00 81.06 87 ASN A O 1
ATOM 691 N N . GLY A 1 88 ? 17.271 0.810 -12.260 1.00 72.56 88 GLY A N 1
ATOM 692 C CA . GLY A 1 88 ? 17.228 2.127 -12.914 1.00 72.56 88 GLY A CA 1
ATOM 693 C C . GLY A 1 88 ? 16.341 2.199 -14.167 1.00 72.56 88 GLY A C 1
ATOM 694 O O . GLY A 1 88 ? 16.231 3.260 -14.776 1.00 72.56 88 GLY A O 1
ATOM 695 N N . ASN A 1 89 ? 15.689 1.094 -14.535 1.00 77.81 89 ASN A N 1
ATOM 696 C CA . ASN A 1 89 ? 14.664 1.017 -15.572 1.00 77.81 89 ASN A CA 1
ATOM 697 C C . ASN A 1 89 ? 13.347 0.569 -14.944 1.00 77.81 89 ASN A C 1
ATOM 699 O O . ASN A 1 89 ? 13.362 -0.200 -13.987 1.00 77.81 89 ASN A O 1
ATOM 703 N N . VAL A 1 90 ? 12.227 0.995 -15.527 1.00 83.88 90 VAL A N 1
ATOM 704 C CA . VAL A 1 90 ? 10.902 0.534 -15.113 1.00 83.88 90 VAL A CA 1
ATOM 705 C C . VAL A 1 90 ? 10.669 -0.883 -15.630 1.00 83.88 90 VAL A C 1
ATOM 707 O O . VAL A 1 90 ? 10.648 -1.123 -16.839 1.00 83.88 90 VAL A O 1
ATOM 710 N N . SER A 1 91 ? 10.475 -1.823 -14.710 1.00 87.19 91 SER A N 1
ATOM 711 C CA . SER A 1 91 ? 9.981 -3.167 -15.012 1.00 87.19 91 SER A CA 1
ATOM 712 C C . SER A 1 91 ? 8.729 -3.486 -14.185 1.00 87.19 91 SER A C 1
ATOM 714 O O . SER A 1 91 ? 8.323 -2.689 -13.337 1.00 87.19 91 SER A O 1
ATOM 716 N N . ARG A 1 92 ? 8.052 -4.606 -14.476 1.00 88.62 92 ARG A N 1
ATOM 717 C CA . ARG A 1 92 ? 6.859 -5.045 -13.735 1.00 88.62 92 ARG A CA 1
ATOM 718 C C . ARG A 1 92 ? 7.104 -6.396 -13.085 1.00 88.62 92 ARG A C 1
ATOM 720 O O . ARG A 1 92 ? 7.465 -7.345 -13.780 1.00 88.62 92 ARG A O 1
ATOM 727 N N . ILE A 1 93 ? 6.826 -6.494 -11.788 1.00 89.56 93 ILE A N 1
ATOM 728 C CA . ILE A 1 93 ? 6.889 -7.746 -11.029 1.00 89.56 93 ILE A CA 1
ATOM 729 C C . ILE A 1 93 ? 5.458 -8.189 -10.688 1.00 89.56 93 ILE A C 1
ATOM 731 O O . ILE A 1 93 ? 4.700 -7.395 -10.122 1.00 89.56 93 ILE A O 1
ATOM 735 N N . PRO A 1 94 ? 5.052 -9.427 -11.026 1.00 88.88 94 PRO A N 1
ATOM 736 C CA . PRO A 1 94 ? 3.772 -9.974 -10.588 1.00 88.88 94 PRO A CA 1
ATOM 737 C C . PRO A 1 94 ? 3.689 -10.050 -9.062 1.00 88.88 94 PRO A C 1
ATOM 739 O O . PRO A 1 94 ? 4.638 -10.485 -8.412 1.00 88.88 94 PRO A O 1
ATOM 742 N N . VAL A 1 95 ? 2.530 -9.699 -8.502 1.00 87.12 95 VAL A N 1
ATOM 743 C CA . VAL A 1 95 ? 2.287 -9.754 -7.050 1.00 87.12 95 VAL A CA 1
ATOM 744 C C . VAL A 1 95 ? 2.578 -11.128 -6.447 1.00 87.12 95 VAL A C 1
ATOM 746 O O . VAL A 1 95 ? 3.172 -11.203 -5.380 1.00 87.12 95 VAL A O 1
ATOM 749 N N . ASP A 1 96 ? 2.240 -12.206 -7.159 1.00 86.38 96 ASP A N 1
ATOM 750 C CA . ASP A 1 96 ? 2.396 -13.587 -6.677 1.00 86.38 96 ASP A CA 1
ATOM 751 C C . ASP A 1 96 ? 3.868 -14.017 -6.514 1.00 86.38 96 ASP A C 1
ATOM 753 O O . ASP A 1 96 ? 4.151 -15.108 -6.027 1.00 86.38 96 ASP A O 1
ATOM 757 N N . SER A 1 97 ? 4.814 -13.191 -6.973 1.00 87.12 97 SER A N 1
ATOM 758 C CA . SER A 1 97 ? 6.260 -13.417 -6.836 1.00 87.12 97 SER A CA 1
ATOM 759 C C . SER A 1 97 ? 6.877 -12.662 -5.655 1.00 87.12 97 SER A C 1
ATOM 761 O O . SER A 1 97 ? 8.097 -12.681 -5.506 1.00 87.12 97 SER A O 1
ATOM 763 N N . LEU A 1 98 ? 6.065 -11.964 -4.857 1.00 89.56 98 LEU A N 1
ATOM 764 C CA . LEU A 1 98 ? 6.509 -11.083 -3.782 1.00 89.56 98 LEU A CA 1
ATOM 765 C C . LEU A 1 98 ? 5.828 -11.450 -2.465 1.00 89.56 98 LEU A C 1
ATOM 767 O O . LEU A 1 98 ? 4.647 -11.794 -2.437 1.00 89.56 98 LEU A O 1
ATOM 771 N N . ASP A 1 99 ? 6.558 -11.283 -1.366 1.00 92.56 99 ASP A N 1
ATOM 772 C CA . ASP A 1 99 ? 5.953 -11.256 -0.040 1.00 92.56 99 ASP A CA 1
ATOM 773 C C . ASP A 1 99 ? 5.321 -9.884 0.187 1.00 92.56 99 ASP A C 1
ATOM 775 O O . ASP A 1 99 ? 5.971 -8.846 0.035 1.00 92.56 99 ASP A O 1
ATOM 779 N N . LEU A 1 100 ? 4.035 -9.872 0.534 1.00 93.19 100 LEU A N 1
ATOM 780 C CA . LEU A 1 100 ? 3.242 -8.651 0.627 1.00 93.19 100 LEU A CA 1
ATOM 781 C C . LEU A 1 100 ? 2.886 -8.296 2.062 1.00 93.19 100 LEU A C 1
ATOM 783 O O . LEU A 1 100 ? 2.587 -9.155 2.895 1.00 93.19 100 LEU A O 1
ATOM 787 N N . ARG A 1 101 ? 2.815 -6.991 2.313 1.00 94.12 101 ARG A N 1
ATOM 788 C CA . ARG A 1 101 ? 2.155 -6.417 3.485 1.00 94.12 101 ARG A CA 1
ATOM 789 C C . ARG A 1 101 ? 1.272 -5.254 3.066 1.00 94.12 101 ARG A C 1
ATOM 791 O O . ARG A 1 101 ? 1.552 -4.560 2.094 1.00 94.12 101 ARG A O 1
ATOM 798 N N . MET A 1 102 ? 0.215 -5.031 3.834 1.00 94.31 102 MET A N 1
ATOM 799 C CA . MET A 1 102 ? -0.646 -3.861 3.685 1.00 94.31 102 MET A CA 1
ATOM 800 C C . MET A 1 102 ? -0.323 -2.910 4.826 1.00 94.31 102 MET A C 1
ATOM 802 O O . MET A 1 102 ? -0.570 -3.249 5.979 1.00 94.31 102 MET A O 1
ATOM 806 N N . LEU A 1 103 ? 0.264 -1.757 4.529 1.00 93.94 103 LEU A N 1
ATOM 807 C CA . LEU A 1 103 ? 0.608 -0.761 5.537 1.00 93.94 103 LEU A CA 1
ATOM 808 C C . LEU A 1 103 ? -0.565 0.176 5.791 1.00 93.94 103 LEU A C 1
ATOM 810 O O . LEU A 1 103 ? -1.263 0.550 4.853 1.00 93.94 103 LEU A O 1
ATOM 814 N N . VAL A 1 104 ? -0.743 0.591 7.043 1.00 92.69 104 VAL A N 1
ATOM 815 C CA . VAL A 1 104 ? -1.742 1.602 7.442 1.00 92.69 104 VAL A CA 1
ATOM 816 C C . VAL A 1 104 ? -1.111 2.845 8.064 1.00 92.69 104 VAL A C 1
ATOM 818 O O . VAL A 1 104 ? -1.817 3.794 8.379 1.00 92.69 104 VAL A O 1
ATOM 821 N N . GLY A 1 105 ? 0.209 2.866 8.233 1.00 89.94 105 GLY A N 1
ATOM 822 C CA . GLY A 1 105 ? 0.929 4.006 8.790 1.00 89.94 105 GLY A CA 1
ATOM 823 C C . GLY A 1 105 ? 2.212 3.583 9.488 1.00 89.94 105 GLY A C 1
ATOM 824 O O . GLY A 1 105 ? 2.652 2.430 9.374 1.00 89.94 105 GLY A O 1
ATOM 825 N N . LYS A 1 106 ? 2.808 4.523 10.218 1.00 87.56 106 LYS A N 1
ATOM 826 C CA . LYS A 1 106 ? 4.030 4.320 10.990 1.00 87.56 106 LYS A CA 1
ATOM 827 C C . LYS A 1 106 ? 3.869 4.937 12.377 1.00 87.56 106 LYS A C 1
ATOM 829 O O . LYS A 1 106 ? 3.383 6.052 12.502 1.00 87.56 106 LYS A O 1
ATOM 834 N N . VAL A 1 107 ? 4.279 4.220 13.419 1.00 82.62 107 VAL A N 1
ATOM 835 C CA . VAL A 1 107 ? 4.283 4.719 14.805 1.00 82.62 107 VAL A CA 1
ATOM 836 C C . VAL A 1 107 ? 5.641 4.414 15.415 1.00 82.62 107 VAL A C 1
ATOM 838 O O . VAL A 1 107 ? 6.153 3.312 15.255 1.00 82.62 107 VAL A O 1
ATOM 841 N N . ASP A 1 108 ? 6.261 5.409 16.053 1.00 82.50 108 ASP A N 1
ATOM 842 C CA . ASP A 1 108 ? 7.578 5.293 16.702 1.00 82.50 108 ASP A CA 1
ATOM 843 C C . ASP A 1 108 ? 8.693 4.713 15.812 1.00 82.50 108 ASP A C 1
ATOM 845 O O . ASP A 1 108 ? 9.655 4.112 16.285 1.00 82.50 108 ASP A O 1
ATOM 849 N N . GLY A 1 109 ? 8.598 4.911 14.496 1.00 81.31 109 GLY A N 1
ATOM 850 C CA . GLY A 1 109 ? 9.580 4.380 13.554 1.00 81.31 109 GLY A CA 1
ATOM 851 C C . GLY A 1 109 ? 9.225 3.007 12.969 1.00 81.31 109 GLY A C 1
ATOM 852 O O . GLY A 1 109 ? 9.869 2.600 12.001 1.00 81.31 109 GLY A O 1
ATOM 853 N N . GLU A 1 110 ? 8.188 2.339 13.472 1.00 85.44 110 GLU A N 1
ATOM 854 C CA . GLU A 1 110 ? 7.764 1.007 13.038 1.00 85.44 110 GLU A CA 1
ATOM 855 C C . GLU A 1 110 ? 6.527 1.064 12.139 1.00 85.44 110 GLU A C 1
ATOM 857 O O . GLU A 1 110 ? 5.571 1.799 12.394 1.00 85.44 110 GLU A O 1
ATOM 862 N N . TYR A 1 111 ? 6.539 0.277 11.061 1.00 89.25 111 TYR A N 1
ATOM 863 C CA . TYR A 1 111 ? 5.400 0.179 10.155 1.00 89.25 111 TYR A CA 1
ATOM 864 C C . TYR A 1 111 ? 4.274 -0.649 10.770 1.00 89.25 111 TYR A C 1
ATOM 866 O O . TYR A 1 111 ? 4.473 -1.801 11.161 1.00 89.25 111 TYR A O 1
ATOM 874 N N . ILE A 1 112 ? 3.063 -0.099 10.753 1.00 89.81 112 ILE A N 1
ATOM 875 C CA . ILE A 1 112 ? 1.861 -0.824 11.156 1.00 89.81 112 ILE A CA 1
ATOM 876 C C . ILE A 1 112 ? 1.286 -1.519 9.927 1.00 89.81 112 ILE A C 1
ATOM 878 O O . ILE A 1 112 ? 0.999 -0.886 8.909 1.00 89.81 112 ILE A O 1
ATOM 882 N N . SER A 1 113 ? 1.114 -2.836 10.033 1.00 92.12 113 SER A N 1
ATOM 883 C CA . SER A 1 113 ? 0.527 -3.668 8.981 1.00 92.12 113 SER A CA 1
ATOM 884 C C . SER A 1 113 ? -0.900 -4.091 9.326 1.00 92.12 113 SER A C 1
ATOM 886 O O . SER A 1 113 ? -1.207 -4.367 10.486 1.00 92.12 113 SER A O 1
ATOM 888 N N . VAL A 1 114 ? -1.757 -4.213 8.311 1.00 91.69 114 VAL A N 1
ATOM 889 C CA . VAL A 1 114 ? -3.124 -4.723 8.457 1.00 91.69 114 VAL A CA 1
ATOM 890 C C . VAL A 1 114 ? -3.094 -6.158 8.971 1.00 91.69 114 VAL A C 1
ATOM 892 O O . VAL A 1 114 ? -2.388 -7.022 8.439 1.00 91.69 114 VAL A O 1
ATOM 895 N N . LYS A 1 115 ? -3.936 -6.426 9.970 1.00 91.00 115 LYS A N 1
ATOM 896 C CA . LYS A 1 115 ? -4.214 -7.767 10.478 1.00 91.00 115 LYS A CA 1
ATOM 897 C C . LYS A 1 115 ? -5.683 -8.123 10.271 1.00 91.00 115 LYS A C 1
ATOM 899 O O . LYS A 1 115 ? -6.555 -7.258 10.302 1.00 91.00 115 LYS A O 1
ATOM 904 N N . ASP A 1 116 ? -5.960 -9.403 10.052 1.00 88.12 116 ASP A N 1
ATOM 905 C CA . ASP A 1 116 ? -7.320 -9.932 10.015 1.00 88.12 116 ASP A CA 1
ATOM 906 C C . ASP A 1 116 ? -7.926 -10.045 11.432 1.00 88.12 116 ASP A C 1
ATOM 908 O O . ASP A 1 116 ? -7.269 -9.829 12.455 1.00 88.12 116 ASP A O 1
ATOM 912 N N . HIS A 1 117 ? -9.195 -10.452 11.512 1.00 83.88 117 HIS A N 1
ATOM 913 C CA . HIS A 1 117 ? -9.898 -10.683 12.782 1.00 83.88 117 HIS A CA 1
ATOM 914 C C . HIS A 1 117 ? -9.259 -11.770 13.673 1.00 83.88 117 HIS A C 1
ATOM 916 O O . HIS A 1 117 ? -9.579 -11.858 14.858 1.00 83.88 117 HIS A O 1
ATOM 922 N N . LYS A 1 118 ? -8.367 -12.604 13.125 1.00 87.00 118 LYS A N 1
ATOM 923 C CA . LYS A 1 118 ? -7.603 -13.638 13.839 1.00 87.00 118 LYS A CA 1
ATOM 924 C C . LYS A 1 118 ? -6.188 -13.176 14.199 1.00 87.00 118 LYS A C 1
ATOM 926 O O . LYS A 1 118 ? -5.434 -13.971 14.754 1.00 87.00 118 LYS A O 1
ATOM 931 N N . ARG A 1 119 ? -5.849 -11.906 13.944 1.00 85.88 119 ARG A N 1
ATOM 932 C CA . ARG A 1 119 ? -4.528 -11.289 14.152 1.00 85.88 119 ARG A CA 1
ATOM 933 C C . ARG A 1 119 ? -3.427 -11.799 13.215 1.00 85.88 119 ARG A C 1
ATOM 935 O O . ARG A 1 119 ? -2.251 -11.597 13.509 1.00 85.88 119 ARG A O 1
ATOM 942 N N . ASN A 1 120 ? -3.782 -12.415 12.090 1.00 90.62 120 ASN A N 1
ATOM 943 C CA . ASN A 1 120 ? -2.817 -12.751 11.044 1.00 90.62 120 ASN A CA 1
ATOM 944 C C . ASN A 1 120 ? -2.582 -11.539 10.148 1.00 90.62 120 ASN A C 1
ATOM 946 O O . ASN A 1 120 ? -3.520 -10.799 9.858 1.00 90.62 120 ASN A O 1
ATOM 950 N N . LEU A 1 121 ? -1.351 -11.362 9.672 1.00 91.44 121 LEU A N 1
ATOM 951 C CA . LEU A 1 121 ? -1.044 -10.336 8.678 1.00 91.44 121 LEU A CA 1
ATOM 952 C C . LEU A 1 121 ? -1.837 -10.586 7.394 1.00 91.44 121 LEU A C 1
ATOM 954 O O . LEU A 1 121 ? -1.899 -11.711 6.896 1.00 91.44 121 LEU A O 1
ATOM 958 N N . VAL A 1 122 ? -2.425 -9.524 6.850 1.00 90.81 122 VAL A N 1
ATOM 959 C CA . VAL A 1 122 ? -3.073 -9.581 5.541 1.00 90.81 122 VAL A CA 1
ATOM 960 C C . VAL A 1 122 ? -2.006 -9.408 4.464 1.00 90.81 122 VAL A C 1
ATOM 962 O O . VAL A 1 122 ? -1.395 -8.347 4.357 1.00 90.81 122 VAL A O 1
ATOM 965 N N . ALA A 1 123 ? -1.808 -10.457 3.668 1.00 89.75 123 ALA A N 1
ATOM 966 C CA . ALA A 1 123 ? -0.873 -10.487 2.539 1.00 89.75 123 ALA A CA 1
ATOM 967 C C . ALA A 1 123 ? -1.573 -10.715 1.182 1.00 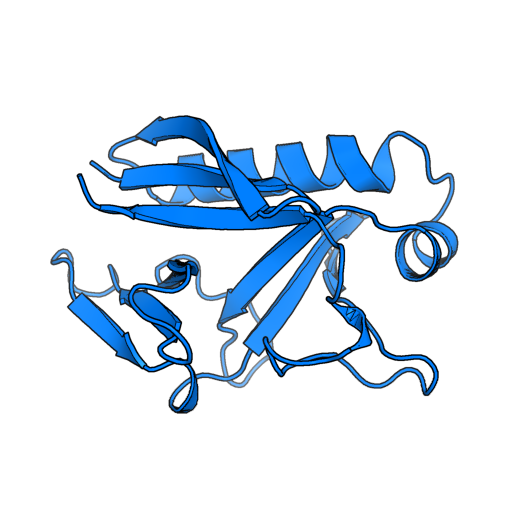89.75 123 ALA A C 1
ATOM 969 O O . ALA A 1 123 ? -0.913 -10.796 0.155 1.00 89.75 123 ALA A O 1
ATOM 970 N N . ASP A 1 124 ? -2.906 -10.806 1.160 1.00 89.12 124 ASP A N 1
ATOM 971 C CA . ASP A 1 124 ? -3.704 -10.984 -0.060 1.00 89.12 124 ASP A CA 1
ATOM 972 C C . ASP A 1 124 ? -4.505 -9.712 -0.359 1.00 89.12 124 ASP A C 1
ATOM 974 O O . ASP A 1 124 ? -5.291 -9.250 0.473 1.00 89.12 124 ASP A O 1
ATOM 978 N N . LEU A 1 125 ? -4.325 -9.166 -1.565 1.00 87.94 125 LEU A N 1
ATOM 979 C CA . LEU A 1 125 ? -5.041 -7.986 -2.062 1.00 87.94 125 LEU A CA 1
ATOM 980 C C . LEU A 1 125 ? -6.545 -8.220 -2.253 1.00 87.94 125 LEU A C 1
ATOM 982 O O . LEU A 1 125 ? -7.300 -7.254 -2.317 1.00 87.94 125 LEU A O 1
ATOM 986 N N . ASN A 1 126 ? -6.989 -9.477 -2.326 1.00 87.25 126 ASN A N 1
ATOM 987 C CA . ASN A 1 126 ? -8.402 -9.843 -2.438 1.00 87.25 126 ASN A CA 1
ATOM 988 C C . ASN A 1 126 ? -9.047 -10.176 -1.084 1.00 87.25 126 ASN A C 1
ATOM 990 O O . ASN A 1 126 ? -10.185 -10.642 -1.041 1.00 87.25 126 ASN A O 1
ATOM 994 N N . SER A 1 127 ? -8.338 -9.956 0.026 1.00 88.12 127 SER A N 1
ATOM 995 C CA . SER A 1 127 ? -8.866 -10.208 1.365 1.00 88.12 127 SER A CA 1
ATOM 996 C C . SER A 1 127 ? -10.122 -9.377 1.640 1.00 88.12 127 SER A C 1
ATOM 998 O O . SER A 1 127 ? -10.129 -8.160 1.446 1.00 88.12 127 SER A O 1
ATOM 1000 N N . GLU A 1 128 ? -11.170 -10.008 2.184 1.00 87.88 128 GLU A N 1
ATOM 1001 C CA . GLU A 1 128 ? -12.397 -9.308 2.604 1.00 87.88 128 GLU A CA 1
ATOM 1002 C C . GLU A 1 128 ? -12.112 -8.198 3.630 1.00 87.88 128 GLU A C 1
ATOM 1004 O O . GLU A 1 128 ? -12.850 -7.220 3.694 1.00 87.88 128 GLU A O 1
ATOM 1009 N N . THR A 1 129 ? -11.019 -8.302 4.395 1.00 89.19 129 THR A N 1
ATOM 1010 C CA . THR A 1 129 ? -10.573 -7.259 5.332 1.00 89.19 129 THR A CA 1
ATOM 1011 C C . THR A 1 129 ? -10.287 -5.925 4.631 1.00 89.19 129 THR A C 1
ATOM 1013 O O . THR A 1 129 ? -10.490 -4.870 5.223 1.00 89.19 129 THR A O 1
ATOM 1016 N N . LEU A 1 130 ? -9.835 -5.961 3.373 1.00 89.44 130 LEU A N 1
ATOM 1017 C CA . LEU A 1 130 ? -9.500 -4.781 2.565 1.00 89.44 130 LEU A CA 1
ATOM 1018 C C . LEU A 1 130 ? -10.707 -4.234 1.790 1.00 89.44 130 LEU A C 1
ATOM 1020 O O . LEU A 1 130 ? -10.619 -3.211 1.110 1.00 89.44 130 LEU A O 1
ATOM 1024 N N . ARG A 1 131 ? -11.847 -4.924 1.848 1.00 85.94 131 ARG A N 1
ATOM 1025 C CA . ARG A 1 131 ? -13.026 -4.569 1.069 1.00 85.94 131 ARG A CA 1
ATOM 1026 C C . ARG A 1 131 ? -13.623 -3.253 1.573 1.00 85.94 131 ARG A C 1
ATOM 1028 O O . ARG A 1 131 ? -13.763 -3.055 2.776 1.00 85.94 131 ARG A O 1
ATOM 1035 N N . LEU A 1 132 ? -14.026 -2.385 0.638 1.00 86.06 132 LEU A N 1
ATOM 1036 C CA . LEU A 1 132 ? -14.540 -1.033 0.921 1.00 86.06 132 LEU A CA 1
ATOM 1037 C C . LEU A 1 132 ? -13.537 -0.149 1.681 1.00 86.06 132 LEU A C 1
ATOM 1039 O O . LEU A 1 132 ? -13.931 0.699 2.473 1.00 86.06 132 LEU A O 1
ATOM 1043 N N . LYS A 1 133 ? -12.237 -0.365 1.467 1.00 90.75 133 LYS A N 1
ATOM 1044 C CA . LYS A 1 133 ? -11.177 0.485 2.006 1.00 90.75 133 LYS A CA 1
ATOM 1045 C C . LYS A 1 133 ? -10.534 1.269 0.882 1.00 90.75 133 LYS A C 1
ATOM 1047 O O . LYS A 1 133 ? -10.414 0.775 -0.243 1.00 90.75 133 LYS A O 1
ATOM 1052 N N . SER A 1 134 ? -10.109 2.479 1.209 1.00 92.06 134 SER A N 1
ATOM 1053 C CA . SER A 1 134 ? -9.294 3.266 0.301 1.00 92.06 134 SER A CA 1
ATOM 1054 C C . SER A 1 134 ? -7.899 2.655 0.220 1.00 92.06 134 SER A C 1
ATOM 1056 O O . SER A 1 134 ? -7.407 2.081 1.195 1.00 92.06 134 SER A O 1
ATOM 1058 N N . PHE A 1 135 ? -7.239 2.778 -0.926 1.00 94.06 135 PHE A N 1
ATOM 1059 C CA . PHE A 1 135 ? -5.848 2.357 -1.038 1.00 94.06 135 PHE A CA 1
ATOM 1060 C C . PHE A 1 135 ? -5.012 3.255 -1.926 1.00 94.06 135 PHE A C 1
ATOM 1062 O O . PHE A 1 135 ? -5.482 3.809 -2.924 1.00 94.06 135 PHE A O 1
ATOM 1069 N N . LEU A 1 136 ? -3.742 3.354 -1.559 1.00 94.94 136 LEU A N 1
ATOM 1070 C CA . LEU A 1 136 ? -2.725 4.064 -2.310 1.00 94.94 136 LEU A CA 1
ATOM 1071 C C . LEU A 1 136 ? -2.061 3.130 -3.320 1.00 94.94 136 LEU A C 1
ATOM 1073 O O . LEU A 1 136 ? -1.877 1.937 -3.075 1.00 94.94 136 LEU A O 1
ATOM 1077 N N . PHE A 1 137 ? -1.714 3.678 -4.477 1.00 94.50 137 PHE A N 1
ATOM 1078 C CA . PHE A 1 137 ? -0.990 2.967 -5.524 1.00 94.50 137 PHE A CA 1
ATOM 1079 C C . PHE A 1 137 ? -0.251 3.954 -6.429 1.00 94.50 137 PHE A C 1
ATOM 1081 O O . PHE A 1 137 ? -0.513 5.157 -6.426 1.00 94.50 137 PHE A O 1
ATOM 1088 N N . PHE A 1 138 ? 0.672 3.437 -7.228 1.00 93.56 138 PHE A N 1
ATOM 1089 C CA . PHE A 1 138 ? 1.545 4.223 -8.085 1.00 93.56 138 PHE A CA 1
ATOM 1090 C C . PHE A 1 138 ? 1.249 3.961 -9.560 1.00 93.56 138 PHE A C 1
ATOM 1092 O O . PHE A 1 138 ? 0.845 2.870 -9.950 1.00 93.56 138 PHE A O 1
ATOM 1099 N N . LYS A 1 139 ? 1.457 4.954 -10.417 1.00 90.88 139 LYS A N 1
ATOM 1100 C CA . LYS A 1 139 ? 1.354 4.784 -11.869 1.00 90.88 139 LYS A CA 1
ATOM 1101 C C . LYS A 1 139 ? 2.554 5.389 -12.562 1.00 90.88 139 LYS A C 1
ATOM 1103 O O . LYS A 1 139 ? 3.015 6.468 -12.206 1.00 90.88 139 LYS A O 1
ATOM 1108 N N . GLU A 1 140 ? 3.030 4.689 -13.576 1.00 87.06 140 GLU A N 1
ATOM 1109 C CA . GLU A 1 140 ? 3.934 5.259 -14.565 1.00 87.06 140 GLU A CA 1
ATOM 1110 C C . GLU A 1 140 ? 3.116 6.100 -15.551 1.00 87.06 140 GLU A C 1
ATOM 1112 O O . GLU A 1 140 ? 2.018 5.691 -15.943 1.00 87.06 140 GLU A O 1
ATOM 1117 N N . LYS A 1 141 ? 3.631 7.281 -15.902 1.00 77.94 141 LYS A N 1
ATOM 1118 C CA . LYS A 1 141 ? 3.005 8.194 -16.861 1.00 77.94 141 LYS A CA 1
ATOM 1119 C C . LYS A 1 141 ? 3.601 8.047 -18.255 1.00 77.94 141 LYS A C 1
ATOM 1121 O O . LYS A 1 141 ? 4.846 8.009 -18.342 1.00 77.94 141 LYS A O 1
#

Radius of gyration: 14.13 Å; chains: 1; bounding box: 34×27×37 Å

Foldseek 3Di:
DKWKWKAALVRDIDTDDDDPDLVVSVVVQQVVLCVQQVVPPPDLVSSLVDGQEKEKFFADPVRHTDSQWFWAPDPDVPWTWTFGCPPVDTDIDTLVVTFMFIFRHDDPRHTRTHADPVRHTDRDPPDPSCRSGMYMGMHDD

Sequence (141 aa):
MIELWIRDEYGQASIIDRSDDPSALFRKAMDKLEDENLDNALTAEETEKNWTCYLPVSVDGSGDVILEHLYSGSSSPGRYDFIDLSNGNVSRIPVDSLDLRMLVGKVDGEYISVKDHKRNLVADLNSETLRLKSFLFFKEK

pLDDT: mean 86.25, std 9.51, range [54.09, 95.25]

Secondary structure (DSSP, 8-state):
-EEEEEE-TTS-EEEEEEES-HHHHHHHHHHHHHHHHTTT-SSHHHHHHH--EEEEEEE-TTS-B-TTEEEEEEE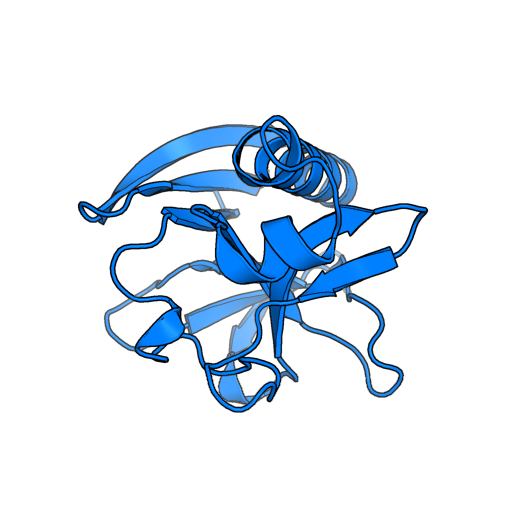ETTEEEEEE-TTSS-EEEEGGGSEEEEEEEEETTEEEE-B-TTS-B---TT-GGGTT-EEEEEEE-